Protein AF-A0A2H9QKH6-F1 (afdb_monomer)

Mean predicted aligned error: 3.59 Å

Foldseek 3Di:
DDQDPLLVQLVVLLVVVVVQVVCCVPPVDRPLCVVQNVPHPNSVVSVVSSVVSVVVVVVVVVD

Structure (mmCIF, N/CA/C/O backbone):
data_AF-A0A2H9QKH6-F1
#
_entry.id   AF-A0A2H9QKH6-F1
#
loop_
_atom_site.group_PDB
_atom_site.id
_atom_site.type_symbol
_atom_site.label_atom_id
_atom_site.label_alt_id
_atom_site.label_comp_id
_atom_site.label_asym_id
_atom_site.label_entity_id
_atom_site.label_seq_id
_atom_site.pdbx_PDB_ins_code
_atom_site.Cartn_x
_atom_site.Cartn_y
_atom_site.Cartn_z
_atom_site.occupancy
_atom_site.B_iso_or_equiv
_atom_site.auth_seq_id
_atom_site.auth_comp_id
_atom_site.auth_asym_id
_atom_site.auth_atom_id
_atom_site.pdbx_PDB_model_num
ATOM 1 N N . MET A 1 1 ? -17.986 6.992 16.652 1.00 62.19 1 MET A N 1
ATOM 2 C CA . MET A 1 1 ? -16.515 7.026 16.782 1.00 62.19 1 MET A CA 1
ATOM 3 C C . MET A 1 1 ? -15.985 8.077 15.838 1.00 62.19 1 MET A C 1
ATOM 5 O O . MET A 1 1 ? -16.208 7.960 14.639 1.00 62.19 1 MET A O 1
ATOM 9 N N . GLU A 1 2 ? -15.340 9.111 16.365 1.00 77.25 2 GLU A N 1
ATOM 10 C CA . GLU A 1 2 ? -14.593 10.041 15.520 1.00 77.25 2 GLU A CA 1
ATOM 11 C C . GLU A 1 2 ? -13.435 9.290 14.852 1.00 77.25 2 GLU A C 1
ATOM 13 O O . GLU A 1 2 ? -12.792 8.437 15.471 1.00 77.25 2 GLU A O 1
ATOM 18 N N . LYS A 1 3 ? -13.218 9.549 13.560 1.00 81.19 3 LYS A N 1
ATOM 19 C CA . LYS A 1 3 ? -12.109 8.954 12.811 1.00 81.19 3 LYS A CA 1
ATOM 20 C C . LYS A 1 3 ? -10.824 9.658 13.222 1.00 81.19 3 LYS A C 1
ATOM 22 O O . LYS A 1 3 ? -10.697 10.866 13.039 1.00 81.19 3 LYS A O 1
ATOM 27 N N . SER A 1 4 ? -9.876 8.896 13.749 1.00 90.44 4 SER A N 1
ATOM 28 C CA . SER A 1 4 ? -8.532 9.401 14.014 1.00 90.44 4 SER A CA 1
ATOM 29 C C . SER A 1 4 ? -7.778 9.643 12.703 1.00 90.44 4 SER A C 1
ATOM 31 O O . SER A 1 4 ? -8.124 9.089 11.657 1.00 90.44 4 SER A O 1
ATOM 33 N N . THR A 1 5 ? -6.702 10.428 12.747 1.00 93.38 5 THR A N 1
ATOM 34 C CA . THR A 1 5 ? -5.814 10.631 11.590 1.00 93.38 5 THR A CA 1
ATOM 35 C C . THR A 1 5 ? -5.289 9.305 11.026 1.00 93.38 5 THR A C 1
ATOM 37 O O . THR A 1 5 ? -5.201 9.144 9.812 1.00 93.38 5 THR A O 1
ATOM 40 N N . ILE A 1 6 ? -5.010 8.327 11.895 1.00 93.00 6 ILE A N 1
ATOM 41 C CA . ILE A 1 6 ? -4.561 6.984 11.498 1.00 93.00 6 ILE A CA 1
ATOM 42 C C . ILE A 1 6 ? -5.653 6.254 10.708 1.00 93.00 6 ILE A C 1
ATOM 44 O O . ILE A 1 6 ? -5.350 5.617 9.704 1.00 93.00 6 ILE A O 1
ATOM 48 N N . ASP A 1 7 ? -6.922 6.393 11.107 1.00 94.25 7 ASP A N 1
ATOM 49 C CA . ASP A 1 7 ? -8.042 5.788 10.378 1.00 94.25 7 ASP A CA 1
ATOM 50 C C . ASP A 1 7 ? -8.136 6.355 8.953 1.00 94.25 7 ASP A C 1
ATOM 52 O O . ASP A 1 7 ? -8.303 5.603 7.996 1.00 94.25 7 ASP A O 1
ATOM 56 N N . TRP A 1 8 ? -7.969 7.671 8.791 1.00 95.69 8 TRP A N 1
ATOM 57 C CA . TRP A 1 8 ? -7.965 8.306 7.470 1.00 95.69 8 TRP A CA 1
ATOM 58 C C . TRP A 1 8 ? -6.801 7.854 6.593 1.00 95.69 8 TRP A C 1
ATOM 60 O O . TRP A 1 8 ? -7.022 7.520 5.429 1.00 95.69 8 TRP A O 1
ATOM 70 N N . I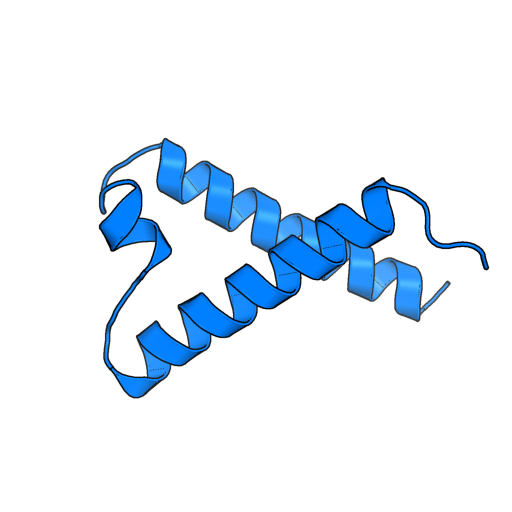LE A 1 9 ? -5.587 7.798 7.146 1.00 96.50 9 ILE A N 1
ATOM 71 C CA . ILE A 1 9 ? -4.409 7.297 6.427 1.00 96.50 9 ILE A CA 1
ATOM 72 C C . ILE A 1 9 ? -4.645 5.851 5.979 1.00 96.50 9 ILE A C 1
ATOM 74 O O . ILE A 1 9 ? -4.415 5.527 4.814 1.00 96.50 9 ILE A O 1
ATOM 78 N N . ALA A 1 10 ? -5.166 5.002 6.868 1.00 96.62 10 ALA A N 1
ATOM 79 C CA . ALA A 1 10 ? -5.456 3.612 6.550 1.00 96.62 10 ALA A CA 1
ATOM 80 C C . ALA A 1 10 ? -6.504 3.488 5.433 1.00 96.62 10 ALA A C 1
ATOM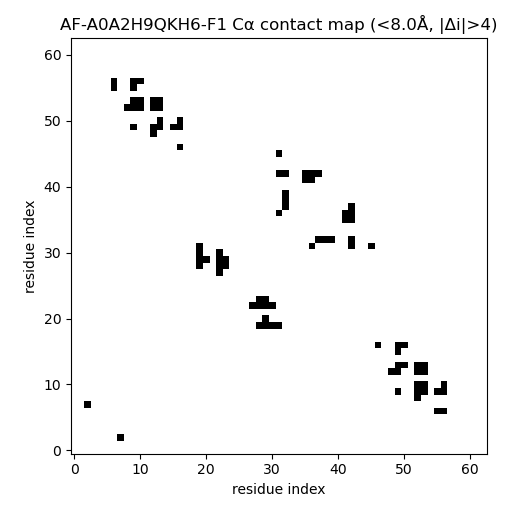 82 O O . ALA A 1 10 ? -6.303 2.725 4.491 1.00 96.62 10 ALA A O 1
ATOM 83 N N . TYR A 1 11 ? -7.589 4.269 5.471 1.00 96.56 11 TYR A N 1
ATOM 84 C CA . TYR A 1 11 ? -8.589 4.252 4.399 1.00 96.56 11 TYR A CA 1
ATOM 85 C C . TYR A 1 11 ? -8.009 4.667 3.047 1.00 96.56 11 TYR A C 1
ATOM 87 O O . TYR A 1 11 ? -8.289 4.014 2.044 1.00 96.56 11 TYR A O 1
ATOM 95 N N . ILE A 1 12 ? -7.176 5.710 3.012 1.00 97.06 12 ILE A N 1
ATOM 96 C CA . ILE A 1 12 ? -6.520 6.159 1.778 1.00 97.06 12 ILE A CA 1
ATOM 97 C C . ILE A 1 12 ? -5.622 5.051 1.221 1.00 97.06 12 ILE A C 1
ATOM 99 O O . ILE A 1 12 ? -5.716 4.721 0.040 1.00 97.06 12 ILE A O 1
ATOM 103 N N . LEU A 1 13 ? -4.795 4.433 2.065 1.00 97.19 13 LEU A N 1
ATOM 104 C CA . LEU A 1 13 ? -3.904 3.348 1.653 1.00 97.19 13 LEU A CA 1
ATOM 105 C C . LEU A 1 13 ? -4.675 2.110 1.176 1.00 97.19 13 LEU A C 1
ATOM 107 O O . LEU A 1 13 ? -4.280 1.496 0.189 1.00 97.19 13 LEU A O 1
ATOM 111 N N . VAL A 1 14 ? -5.803 1.771 1.805 1.00 97.69 14 VAL A N 1
ATOM 112 C CA . VAL A 1 14 ? -6.678 0.683 1.337 1.00 97.69 14 VAL A CA 1
ATOM 113 C 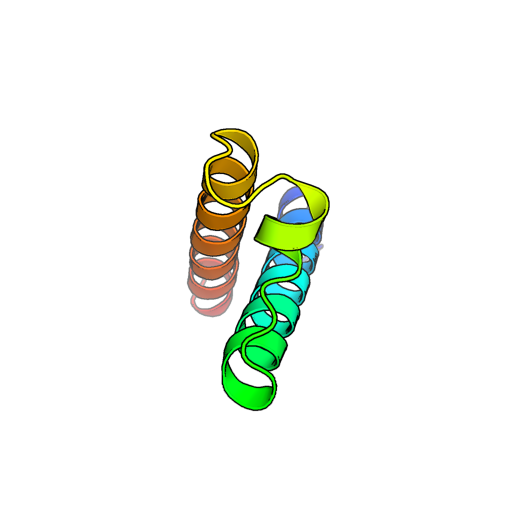C . VAL A 1 14 ? -7.249 0.985 -0.048 1.00 97.69 14 VAL A C 1
ATOM 115 O O . VAL A 1 14 ? -7.239 0.106 -0.907 1.00 97.69 14 VAL A O 1
ATOM 118 N N . VAL A 1 15 ? -7.698 2.219 -0.299 1.00 97.62 15 VAL A N 1
ATOM 119 C CA . VAL A 1 15 ? -8.187 2.631 -1.625 1.00 97.62 15 VAL A CA 1
ATOM 120 C C . VAL A 1 15 ? -7.071 2.553 -2.666 1.00 97.62 15 VAL A C 1
ATOM 122 O O . VAL A 1 15 ? -7.289 1.995 -3.739 1.00 97.62 15 VAL A O 1
ATOM 125 N N . ILE A 1 16 ? -5.866 3.035 -2.347 1.00 96.81 16 ILE A N 1
ATOM 126 C CA . ILE A 1 16 ? -4.693 2.920 -3.229 1.00 96.81 16 ILE A CA 1
ATOM 127 C C . ILE A 1 16 ? -4.406 1.448 -3.550 1.00 96.81 16 ILE A C 1
ATOM 129 O O . ILE A 1 16 ? -4.209 1.100 -4.712 1.00 96.81 16 ILE A O 1
ATOM 133 N N . GLY A 1 17 ? -4.436 0.577 -2.540 1.00 97.12 17 GLY A N 1
ATOM 134 C CA . GLY A 1 17 ? -4.256 -0.861 -2.711 1.00 97.12 17 GLY A CA 1
ATOM 135 C C . GLY A 1 17 ? -5.297 -1.492 -3.628 1.00 97.12 17 GLY A C 1
ATOM 136 O O . GLY A 1 17 ? -4.940 -2.214 -4.555 1.00 97.12 17 GLY A O 1
ATOM 137 N N . ALA A 1 18 ? -6.577 -1.198 -3.396 1.00 97.81 18 ALA A N 1
ATOM 138 C CA . ALA A 1 18 ? -7.676 -1.714 -4.206 1.00 97.81 18 ALA A CA 1
ATOM 139 C C . ALA A 1 18 ? -7.575 -1.254 -5.668 1.00 97.81 18 ALA A C 1
ATOM 141 O O . ALA A 1 18 ? -7.773 -2.059 -6.575 1.00 97.81 18 ALA A O 1
ATOM 142 N N . LEU A 1 19 ? -7.215 0.013 -5.900 1.00 97.75 19 LEU A N 1
ATOM 143 C CA . LEU A 1 19 ? -6.990 0.541 -7.246 1.00 97.75 19 LEU A CA 1
ATOM 144 C C . LEU A 1 19 ? -5.795 -0.138 -7.925 1.00 97.75 19 LEU A C 1
ATOM 146 O O . LEU A 1 19 ? -5.930 -0.568 -9.067 1.00 97.75 19 LEU A O 1
ATOM 150 N N . ASN A 1 20 ? -4.657 -0.289 -7.234 1.00 96.94 20 ASN A N 1
ATOM 151 C CA . ASN A 1 20 ? -3.480 -0.948 -7.805 1.00 96.94 20 ASN A CA 1
ATOM 152 C C . ASN A 1 20 ? -3.786 -2.395 -8.199 1.00 96.94 20 ASN A C 1
ATOM 154 O O . ASN A 1 20 ? -3.562 -2.781 -9.340 1.00 96.94 20 ASN A O 1
ATOM 158 N N . TRP A 1 21 ? -4.356 -3.185 -7.286 1.00 96.69 21 TRP A N 1
ATOM 159 C CA . TRP A 1 21 ? -4.692 -4.582 -7.568 1.00 96.69 21 TRP A CA 1
ATOM 160 C C . TRP A 1 21 ? -5.796 -4.731 -8.615 1.00 96.69 21 TRP A C 1
ATOM 162 O O . TRP A 1 21 ? -5.748 -5.666 -9.410 1.00 96.69 21 TRP A O 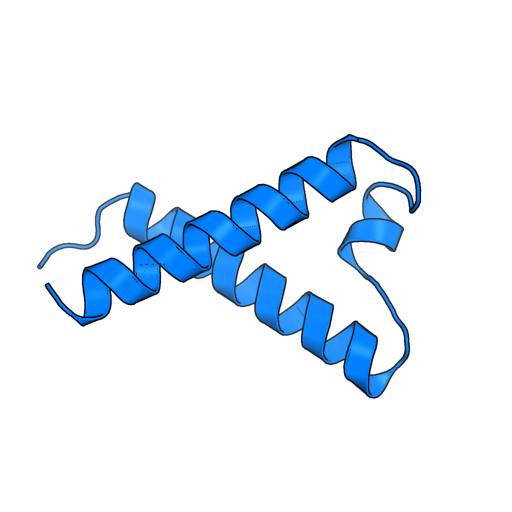1
ATOM 172 N N . GLY A 1 22 ? -6.753 -3.800 -8.667 1.00 97.75 22 GLY A N 1
ATOM 173 C CA . GLY A 1 22 ? -7.750 -3.751 -9.734 1.00 97.75 22 GLY A CA 1
ATOM 174 C C . GLY A 1 22 ? -7.112 -3.550 -11.109 1.00 97.75 22 GLY A C 1
ATOM 175 O O . GLY A 1 22 ? -7.462 -4.247 -12.056 1.00 97.75 22 GLY A O 1
ATOM 176 N N . LEU A 1 23 ? -6.134 -2.651 -11.220 1.00 97.19 23 LEU A N 1
ATOM 177 C CA . LEU A 1 23 ? -5.420 -2.407 -12.475 1.00 97.19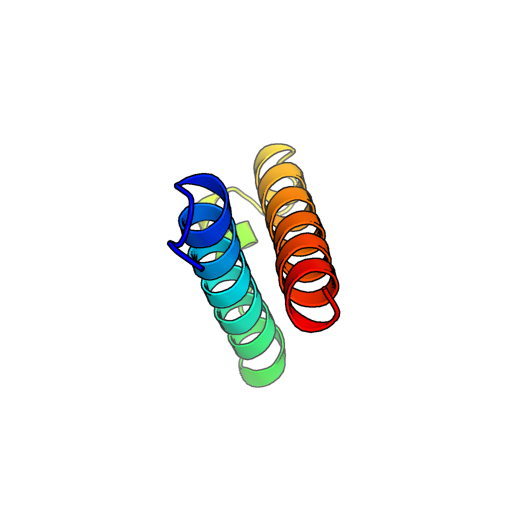 23 LEU A CA 1
ATOM 178 C C . LEU A 1 23 ? -4.485 -3.556 -12.855 1.00 97.19 23 LEU A C 1
ATOM 180 O O . LEU A 1 23 ? -4.442 -3.928 -14.025 1.00 97.19 23 LEU A O 1
ATOM 184 N N . VAL A 1 24 ? -3.813 -4.171 -11.880 1.00 96.06 24 VAL A N 1
ATOM 185 C CA . VAL A 1 24 ? -3.010 -5.381 -12.106 1.00 96.06 24 VAL A CA 1
ATOM 186 C C . VAL A 1 24 ? -3.894 -6.522 -12.613 1.00 96.06 24 VAL A C 1
ATOM 188 O O . VAL A 1 24 ? -3.541 -7.178 -13.584 1.00 96.06 24 VAL A O 1
ATOM 191 N N . GLY A 1 25 ? -5.063 -6.743 -12.006 1.00 97.12 25 GLY A N 1
ATOM 192 C CA . GLY A 1 25 ? -5.967 -7.826 -12.402 1.00 97.12 25 GLY A CA 1
ATOM 193 C C . GLY A 1 25 ? -6.666 -7.614 -13.749 1.00 97.12 25 GLY A C 1
ATOM 194 O O . GLY A 1 25 ? -6.971 -8.590 -14.426 1.00 97.12 25 GLY A O 1
ATOM 195 N N . 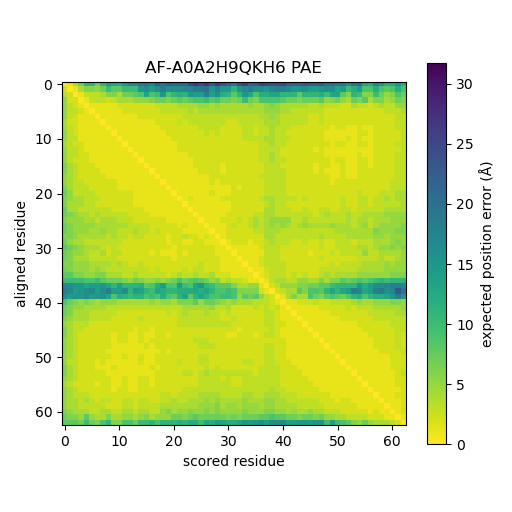LEU A 1 26 ? -6.937 -6.362 -14.139 1.00 97.81 26 LEU A N 1
ATOM 196 C CA . LEU A 1 26 ? -7.661 -6.038 -15.377 1.00 97.81 26 LEU A CA 1
ATOM 197 C C . LEU A 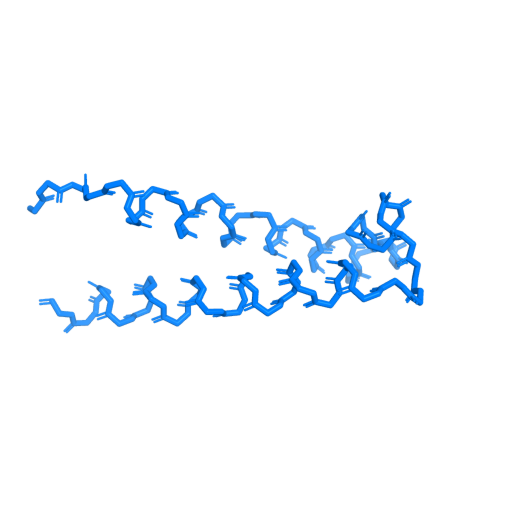1 26 ? -6.749 -5.751 -16.573 1.00 97.81 26 LEU A C 1
ATOM 199 O O . LEU A 1 26 ? -7.123 -6.044 -17.706 1.00 97.81 26 LEU A O 1
ATOM 203 N N . PHE A 1 27 ? -5.591 -5.138 -16.334 1.00 97.00 27 PHE A N 1
ATOM 204 C CA . PHE A 1 27 ? -4.722 -4.590 -17.379 1.00 97.00 27 PHE A CA 1
ATOM 205 C C . PHE A 1 27 ? -3.254 -5.000 -17.222 1.00 97.00 27 PHE A C 1
ATOM 207 O O . PHE A 1 27 ? -2.416 -4.475 -17.950 1.00 97.00 27 PHE A O 1
ATOM 214 N N . GLU A 1 28 ? -2.926 -5.868 -16.255 1.00 94.44 28 GLU A N 1
ATOM 215 C CA . GLU A 1 28 ? -1.542 -6.238 -15.905 1.00 94.44 28 GLU A CA 1
ATOM 216 C C . GLU A 1 28 ? -0.665 -5.015 -15.568 1.00 94.44 28 GLU A C 1
ATOM 218 O O . GLU A 1 28 ? 0.560 -5.038 -15.678 1.00 94.44 28 GLU A O 1
ATOM 223 N N . LEU A 1 29 ? -1.306 -3.922 -15.139 1.00 94.38 29 LEU A N 1
ATOM 224 C CA . LEU A 1 29 ? -0.666 -2.640 -14.887 1.00 94.38 29 LEU A CA 1
ATOM 225 C C . LEU A 1 29 ? -0.498 -2.410 -13.386 1.00 94.38 29 LEU A C 1
ATOM 227 O O . LEU A 1 29 ? -1.458 -2.129 -12.669 1.00 94.38 29 LEU A O 1
ATOM 231 N N . ASP A 1 30 ? 0.748 -2.478 -12.926 1.00 94.44 30 ASP A N 1
ATOM 232 C CA . ASP A 1 30 ? 1.114 -2.167 -11.547 1.00 94.44 30 ASP A CA 1
ATOM 233 C C . ASP A 1 30 ? 1.495 -0.686 -11.415 1.00 94.44 30 ASP A C 1
ATOM 235 O O . ASP A 1 30 ? 2.617 -0.279 -11.729 1.00 94.44 30 ASP A O 1
ATOM 239 N N . LEU A 1 31 ? 0.544 0.141 -10.962 1.00 93.62 31 LEU A N 1
ATOM 240 C CA . LEU A 1 31 ? 0.761 1.576 -10.772 1.00 93.62 31 LEU A CA 1
ATOM 241 C C . LEU A 1 31 ? 1.860 1.858 -9.752 1.00 93.62 31 LEU A C 1
ATOM 243 O O . LEU A 1 31 ? 2.708 2.717 -9.992 1.00 93.62 31 LEU A O 1
ATOM 247 N N . VAL A 1 32 ? 1.853 1.154 -8.621 1.00 93.62 32 VAL A N 1
ATOM 248 C CA . VAL A 1 32 ? 2.831 1.366 -7.550 1.00 93.62 32 VAL A CA 1
ATOM 249 C C . VAL A 1 32 ? 4.233 1.057 -8.075 1.00 93.62 32 VAL A C 1
ATOM 251 O O . VAL A 1 32 ? 5.131 1.889 -7.935 1.00 93.62 32 VAL A O 1
ATOM 254 N N . ALA A 1 33 ? 4.411 -0.068 -8.769 1.00 93.44 33 ALA A N 1
ATOM 255 C CA . ALA A 1 33 ? 5.682 -0.405 -9.403 1.00 93.44 33 ALA A CA 1
ATOM 256 C C . ALA A 1 33 ? 6.050 0.564 -10.539 1.00 93.44 33 ALA A C 1
ATOM 258 O O . ALA A 1 33 ? 7.228 0.870 -10.713 1.00 93.44 33 ALA A O 1
ATOM 259 N N . SER A 1 34 ? 5.079 1.084 -11.297 1.00 92.44 34 SER A N 1
ATOM 260 C CA . SER A 1 34 ? 5.345 2.040 -12.382 1.00 92.44 34 SER A CA 1
ATOM 261 C C . SER A 1 34 ? 5.870 3.389 -11.878 1.00 92.44 34 SER A C 1
ATOM 263 O O . SER A 1 34 ? 6.721 3.994 -12.524 1.00 92.44 34 SER A O 1
ATOM 265 N N . ILE A 1 35 ? 5.402 3.839 -10.707 1.00 92.81 35 ILE A N 1
ATOM 266 C CA . ILE A 1 35 ? 5.803 5.115 -10.099 1.00 92.81 35 ILE A CA 1
ATOM 267 C C . ILE A 1 35 ? 7.121 4.963 -9.337 1.00 92.81 35 ILE A C 1
ATOM 269 O O . ILE A 1 35 ? 7.991 5.827 -9.422 1.00 92.81 35 ILE A O 1
ATOM 273 N N . PHE A 1 36 ? 7.270 3.879 -8.572 1.00 91.56 36 PHE A N 1
ATOM 274 C CA . PHE A 1 36 ? 8.393 3.709 -7.646 1.00 91.56 36 PHE A CA 1
ATOM 275 C C . PHE A 1 36 ? 9.515 2.805 -8.171 1.00 91.56 36 PHE A C 1
ATOM 277 O O . PHE A 1 36 ? 10.595 2.792 -7.579 1.00 91.56 36 PHE A O 1
ATOM 284 N N . GLY A 1 37 ? 9.287 2.090 -9.273 1.00 88.06 37 GLY A N 1
ATOM 285 C CA . GLY A 1 37 ? 10.187 1.098 -9.861 1.00 88.06 37 GLY A CA 1
ATOM 286 C C . GLY A 1 37 ? 9.860 -0.331 -9.411 1.00 88.06 37 GLY A C 1
ATOM 287 O O . GLY A 1 37 ? 9.640 -0.590 -8.229 1.00 88.06 37 GLY A O 1
ATOM 288 N N . SER A 1 38 ? 9.887 -1.282 -10.347 1.00 74.06 38 SER A N 1
ATOM 289 C CA . SER A 1 38 ? 9.505 -2.689 -10.128 1.00 74.06 38 SER A CA 1
ATOM 290 C C . SER A 1 38 ? 10.410 -3.472 -9.168 1.00 74.06 38 SER A C 1
ATOM 292 O O . SER A 1 38 ? 9.953 -4.418 -8.537 1.00 74.06 38 SER A O 1
ATOM 294 N N . ILE A 1 39 ? 11.677 -3.070 -9.017 1.00 74.44 39 ILE A N 1
ATOM 295 C CA . ILE A 1 39 ? 12.660 -3.682 -8.095 1.00 74.44 39 ILE A CA 1
ATOM 296 C C . ILE A 1 39 ? 13.067 -2.668 -7.011 1.00 74.44 39 ILE A C 1
ATOM 298 O O . ILE A 1 39 ? 14.188 -2.658 -6.504 1.00 74.44 39 ILE A O 1
ATOM 302 N N . SER A 1 40 ? 12.173 -1.737 -6.684 1.00 83.81 40 SER A N 1
ATOM 303 C CA . SER A 1 40 ? 12.450 -0.703 -5.697 1.00 83.81 40 SER A CA 1
ATOM 304 C C . SER A 1 40 ? 12.003 -1.147 -4.314 1.00 83.81 40 SER A C 1
ATOM 306 O O . SER A 1 40 ? 10.845 -1.506 -4.102 1.00 83.81 40 SER A O 1
ATOM 308 N N . TRP A 1 41 ? 12.904 -1.034 -3.338 1.00 89.75 41 TRP A N 1
ATOM 309 C CA . TRP A 1 41 ? 12.574 -1.181 -1.918 1.00 89.75 41 TRP A CA 1
ATOM 310 C C . TRP A 1 41 ? 11.433 -0.240 -1.489 1.00 89.75 41 TRP A C 1
ATOM 312 O O . TRP A 1 41 ? 10.703 -0.539 -0.545 1.00 89.75 41 TRP A O 1
ATOM 322 N N . LEU A 1 42 ? 11.240 0.867 -2.215 1.00 90.44 42 LEU A N 1
ATOM 323 C CA . LEU A 1 42 ? 10.185 1.841 -1.971 1.00 90.44 42 LEU A CA 1
ATOM 324 C C . LEU A 1 42 ? 8.794 1.301 -2.348 1.00 90.44 42 LEU A C 1
ATOM 326 O O . LEU A 1 42 ? 7.851 1.485 -1.582 1.00 90.44 42 LEU A O 1
ATOM 330 N N . ALA A 1 43 ? 8.672 0.568 -3.462 1.00 92.75 43 ALA A N 1
ATOM 331 C CA . ALA A 1 43 ? 7.421 -0.094 -3.848 1.00 92.75 43 ALA A CA 1
ATOM 332 C C . ALA A 1 43 ? 7.014 -1.144 -2.800 1.00 92.75 43 ALA A C 1
ATOM 334 O O . ALA A 1 43 ? 5.867 -1.175 -2.355 1.00 92.75 43 ALA A O 1
ATOM 335 N N . THR A 1 44 ? 7.983 -1.926 -2.309 1.00 92.25 44 THR A N 1
ATOM 336 C CA . THR A 1 44 ? 7.766 -2.897 -1.227 1.00 92.25 44 THR A CA 1
ATOM 337 C C . THR A 1 44 ? 7.214 -2.240 0.035 1.00 92.25 44 THR A C 1
ATOM 339 O O . THR A 1 44 ? 6.256 -2.749 0.615 1.00 92.25 44 THR A O 1
ATOM 342 N N . ILE A 1 45 ? 7.766 -1.094 0.451 1.00 95.19 45 ILE A N 1
ATOM 343 C CA . ILE A 1 45 ? 7.248 -0.351 1.610 1.00 95.19 45 ILE A CA 1
ATOM 344 C C . ILE A 1 45 ? 5.789 0.047 1.387 1.00 95.19 45 ILE A C 1
ATOM 346 O O . ILE A 1 45 ? 4.968 -0.143 2.283 1.00 95.19 45 ILE A O 1
ATOM 350 N N . VAL A 1 46 ? 5.445 0.554 0.200 1.00 95.12 46 VAL A N 1
ATOM 351 C CA . VAL A 1 46 ? 4.062 0.927 -0.122 1.00 95.12 46 VAL A CA 1
ATOM 352 C C . VAL A 1 46 ? 3.134 -0.282 -0.007 1.00 95.12 46 VAL A C 1
ATOM 354 O O . VAL A 1 46 ? 2.112 -0.185 0.670 1.00 95.12 46 VAL A O 1
ATOM 357 N N . TYR A 1 47 ? 3.495 -1.438 -0.569 1.00 95.44 47 TYR A N 1
ATOM 358 C CA . TYR A 1 47 ? 2.665 -2.644 -0.456 1.00 95.44 47 TYR A CA 1
ATOM 359 C C . TYR A 1 47 ? 2.497 -3.117 0.993 1.00 95.44 47 TYR A C 1
ATOM 361 O O . TYR A 1 47 ? 1.395 -3.502 1.386 1.00 95.44 47 TYR A O 1
ATOM 369 N N . VAL A 1 48 ? 3.550 -3.039 1.813 1.00 96.94 48 VAL A N 1
ATOM 370 C CA . VAL A 1 48 ? 3.468 -3.370 3.245 1.00 96.94 48 VAL A CA 1
ATOM 371 C C . VAL A 1 48 ? 2.524 -2.409 3.973 1.00 96.94 48 VAL A C 1
ATOM 373 O O . VAL A 1 48 ? 1.670 -2.853 4.739 1.00 96.94 48 VAL A O 1
ATOM 376 N N . LEU A 1 49 ? 2.616 -1.103 3.708 1.00 97.25 49 LEU A N 1
ATOM 377 C CA . LEU A 1 49 ? 1.727 -0.100 4.302 1.00 97.25 49 LEU A CA 1
ATOM 378 C C . LEU A 1 49 ? 0.265 -0.298 3.882 1.00 97.25 49 LEU A C 1
ATOM 380 O O . LEU A 1 49 ? -0.633 -0.177 4.718 1.00 97.25 49 LEU A O 1
ATOM 384 N N . VAL A 1 50 ? 0.017 -0.649 2.618 1.00 97.88 50 VAL A N 1
ATOM 385 C CA . VAL A 1 50 ? -1.314 -1.016 2.113 1.00 97.88 50 VAL A CA 1
ATOM 386 C C . VAL A 1 50 ? -1.862 -2.234 2.863 1.00 97.88 50 VAL A C 1
ATOM 388 O O . VAL A 1 50 ? -2.993 -2.193 3.349 1.00 97.88 50 VAL A O 1
ATOM 391 N N . ALA A 1 51 ? -1.061 -3.293 3.018 1.00 97.44 51 ALA A N 1
ATOM 392 C CA . ALA A 1 51 ? -1.473 -4.508 3.720 1.00 97.44 51 ALA A CA 1
ATOM 393 C C . ALA A 1 51 ? -1.808 -4.237 5.197 1.00 97.44 51 ALA A C 1
ATOM 395 O O . ALA A 1 51 ? -2.876 -4.626 5.674 1.00 97.44 51 ALA A O 1
ATOM 396 N N . LEU A 1 52 ? -0.942 -3.508 5.909 1.00 98.06 52 LEU A N 1
ATOM 397 C CA . LEU A 1 52 ? -1.175 -3.114 7.302 1.00 98.06 52 LEU A CA 1
ATOM 398 C C . LEU A 1 52 ? -2.431 -2.250 7.454 1.00 98.06 52 LEU A C 1
ATOM 400 O O . LEU A 1 52 ? -3.185 -2.416 8.411 1.00 98.06 52 LEU A O 1
ATOM 404 N N . SER A 1 53 ? -2.688 -1.366 6.492 1.00 97.56 53 SER A N 1
ATOM 405 C CA . SER A 1 53 ? -3.886 -0.525 6.485 1.00 97.56 53 SER A CA 1
ATOM 406 C C . SER A 1 53 ? -5.161 -1.343 6.302 1.00 97.56 53 SER A C 1
ATOM 408 O O . SER A 1 53 ? -6.146 -1.098 6.995 1.00 97.56 53 SER A O 1
ATOM 410 N N . GLY A 1 54 ? -5.135 -2.360 5.435 1.00 96.88 54 GLY A N 1
ATOM 411 C CA . GLY A 1 54 ? -6.238 -3.312 5.289 1.00 96.88 54 GLY A CA 1
ATOM 412 C C . GLY A 1 54 ? -6.537 -4.049 6.594 1.00 96.88 54 GLY A C 1
ATOM 413 O O . GLY A 1 54 ? -7.691 -4.107 7.017 1.00 96.88 54 GLY A O 1
ATOM 414 N N . LEU A 1 55 ? -5.497 -4.532 7.281 1.00 97.38 55 LEU A N 1
ATOM 415 C CA . LEU A 1 55 ? -5.640 -5.182 8.587 1.00 97.38 55 LEU A CA 1
ATOM 416 C C . LEU A 1 55 ? -6.177 -4.226 9.661 1.00 97.38 55 LEU A C 1
ATOM 418 O O . LEU A 1 55 ? -7.037 -4.623 10.445 1.00 97.38 55 LEU A O 1
ATOM 422 N N . TRP A 1 56 ? -5.724 -2.968 9.687 1.00 96.19 56 TRP A N 1
ATOM 423 C CA . TRP A 1 56 ? -6.232 -1.955 10.619 1.00 96.19 56 TRP A CA 1
ATOM 424 C C . TRP A 1 56 ? -7.721 -1.680 10.406 1.00 96.19 56 TRP A C 1
ATOM 426 O O . TRP A 1 56 ? -8.497 -1.693 11.363 1.00 96.19 56 TRP A O 1
ATOM 436 N N . VAL A 1 57 ? -8.130 -1.467 9.152 1.00 95.56 57 VAL A N 1
ATOM 437 C CA . VAL A 1 57 ? -9.535 -1.233 8.794 1.00 95.56 57 VAL A CA 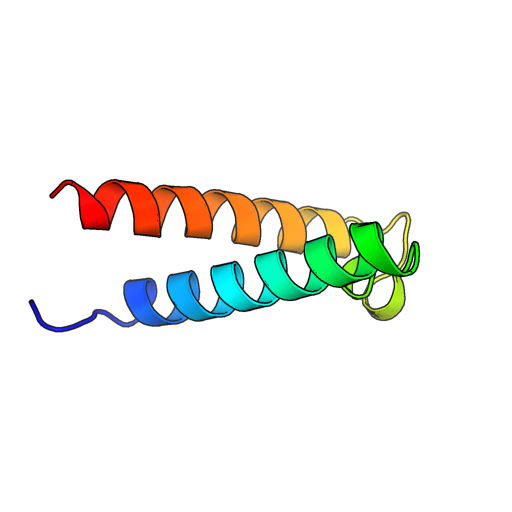1
ATOM 438 C C . VAL A 1 57 ? -10.394 -2.442 9.157 1.00 95.56 57 VAL A C 1
ATOM 440 O O . VAL A 1 57 ? -11.463 -2.264 9.738 1.00 95.56 57 VAL A O 1
ATOM 443 N N . LEU A 1 58 ? -9.912 -3.659 8.888 1.00 95.62 58 LEU A N 1
ATOM 444 C CA . LEU A 1 58 ? -10.599 -4.896 9.256 1.00 95.62 58 LEU A CA 1
ATOM 445 C C . LEU A 1 58 ? -10.759 -5.018 10.777 1.00 95.62 58 LEU A C 1
ATOM 447 O O . LEU A 1 58 ? -11.858 -5.254 11.266 1.00 95.62 58 LEU A O 1
ATOM 451 N N . PHE A 1 59 ? -9.688 -4.795 11.540 1.00 94.19 59 PHE A N 1
ATOM 452 C CA . PHE A 1 59 ? -9.728 -4.824 13.002 1.00 94.19 59 PHE A CA 1
ATOM 453 C C . PHE A 1 59 ? -10.706 -3.788 13.572 1.00 94.19 59 PHE A C 1
ATOM 455 O O . PHE A 1 59 ? -11.484 -4.096 14.472 1.00 94.19 59 PHE A O 1
ATOM 462 N N . LYS A 1 60 ? -10.712 -2.573 13.016 1.00 91.38 60 LYS A N 1
ATOM 463 C CA . LYS A 1 60 ? -11.649 -1.501 13.380 1.00 91.38 60 LYS A CA 1
ATOM 464 C C . LYS A 1 60 ? -13.093 -1.785 12.980 1.00 91.38 60 LYS A C 1
ATOM 466 O O . LYS A 1 60 ? -13.981 -1.180 13.559 1.00 91.38 60 LYS A O 1
ATOM 471 N N . MET A 1 61 ? -13.338 -2.650 11.999 1.00 90.31 61 MET A N 1
ATOM 472 C CA . MET A 1 61 ? -14.693 -3.042 11.604 1.00 90.31 61 MET A CA 1
ATOM 473 C C . MET A 1 61 ? -15.336 -3.991 12.624 1.00 90.31 61 MET A C 1
ATOM 475 O O . MET A 1 61 ? -16.552 -3.966 12.788 1.00 90.31 61 MET A O 1
ATOM 479 N N . PHE A 1 62 ? -14.534 -4.809 13.312 1.00 91.25 62 PHE A N 1
ATOM 480 C CA . PHE A 1 62 ? -15.010 -5.778 14.308 1.00 91.25 62 PHE A CA 1
ATOM 481 C C . PHE A 1 62 ? -14.932 -5.286 15.759 1.00 91.25 62 PHE A C 1
ATOM 483 O O . PHE A 1 62 ? -15.337 -6.017 16.664 1.00 91.25 62 PHE A O 1
ATOM 490 N N . LYS A 1 63 ? -14.401 -4.083 15.989 1.00 78.56 63 LYS A N 1
ATOM 491 C CA . LYS A 1 63 ? -14.283 -3.459 17.308 1.00 78.56 63 LYS A CA 1
ATOM 492 C C . LYS A 1 63 ? -15.247 -2.290 17.441 1.00 78.56 63 LYS A C 1
ATOM 494 O O . LYS A 1 63 ? -15.939 -2.241 18.478 1.00 78.56 63 LYS A O 1
#

Radius of gyration: 12.9 Å; Cα contacts (8 Å, |Δi|>4): 47; chains: 1; bounding box: 29×18×35 Å

Sequence (63 aa):
MEKSTIDWIAYILVVIGALNWGLVGLFELDLVASIFGSISWLATIVYVLVALSGLWVLFKMFK

Solvent-accessible surface area (backbone atoms onl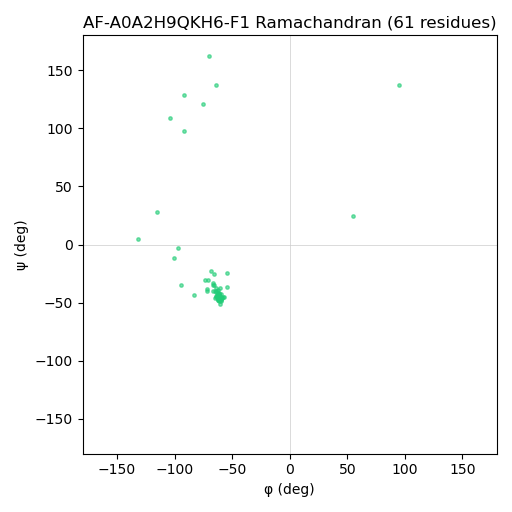y — not comparable to full-atom values): 3496 Å² total; per-residue (Å²): 132,87,80,49,72,66,54,53,54,24,52,52,33,34,50,53,44,53,53,32,53,50,34,33,75,75,68,72,40,50,53,58,32,69,74,52,36,83,89,29,74,62,30,54,50,50,55,51,52,22,52,52,16,44,52,51,54,53,53,60,71,80,103

Secondary structure (DSSP, 8-state):
-PPPHHHHHHHHHHHHHHHHHHHHHHHS--HHHHHH-TT-HHHHHHHHHHHHHHHHHHHHH--

pLDDT: mean 92.97, std 6.83, range [62.19, 98.06]